Protein AF-A0A835T4M0-F1 (afdb_monomer)

InterPro domains:
  IPR011893 Selenoprotein, Rdx-type [PF10262] (1-57)
  IPR011893 Selenoprotein, Rdx-type [TIGR02174] (2-58)
  IPR036249 Thioredoxin-like superfamily [SSF52833] (1-61)

Radius of gyration: 13.77 Å; Cα contacts (8 Å, |Δi|>4): 51; chains: 1; bounding box: 29×42×32 Å

Sequence (73 aa):
MADAIEEAFPGVVVEGNPEGDGRPGSFEITTEDGVHIYSKLQAKAHPAEEDVVNRIANRAKLGPAAPAEDMCG

Secondary structure (DSSP, 8-state):
-HHHHHHH-TT---PPPPTT-S-TT--EEE-TTS-EEEEHHHHSSPPPHHHHHHHHHHHHHH-SPPP------

Mean predicted aligned error: 8.03 Å

Solvent-accessible surface area (backbone atoms only — not comparable to full-atom values): 4931 Å² total; per-residue (Å²): 95,61,65,60,43,32,69,77,33,84,88,52,81,79,81,76,70,59,96,83,64,72,61,91,90,56,50,72,42,62,49,96,89,69,49,76,77,42,46,26,76,80,69,74,48,82,83,56,60,68,60,52,45,51,48,51,54,54,45,63,75,67,47,82,75,75,76,92,75,85,90,79,131

Organism: Chlamydomonas incerta (NCBI:txid51695)

Foldseek 3Di:
DQVLLCVLPVPDHDDDDPPPPDDVPWDWDADPVGDTLDICVVVVDDDDSVSSNVSVVVDVVVPPDPPPPDDDD

Structure (mmCIF, N/CA/C/O backbone):
data_AF-A0A835T4M0-F1
#
_entry.id   AF-A0A835T4M0-F1
#
loop_
_atom_site.group_PDB
_atom_site.id
_atom_site.type_symbol
_atom_site.label_atom_id
_atom_site.label_alt_id
_atom_site.label_comp_id
_atom_site.label_asym_id
_atom_site.label_entity_id
_atom_site.label_seq_id
_atom_site.pdbx_PDB_ins_code
_atom_site.Cartn_x
_atom_site.Cartn_y
_atom_site.Cartn_z
_atom_site.occupancy
_atom_site.B_iso_or_equiv
_atom_site.auth_seq_id
_atom_site.auth_comp_id
_atom_site.auth_asym_id
_atom_site.auth_atom_id
_atom_site.pdbx_PDB_model_num
ATOM 1 N N . MET A 1 1 ? 1.079 -7.815 -3.739 1.00 87.50 1 MET A N 1
ATOM 2 C CA . MET A 1 1 ? 1.122 -6.562 -2.947 1.00 87.50 1 MET A CA 1
ATOM 3 C C . MET A 1 1 ? -0.267 -5.974 -2.790 1.00 87.50 1 MET A C 1
ATOM 5 O O . MET A 1 1 ? -0.712 -5.917 -1.659 1.00 87.50 1 MET A O 1
ATOM 9 N N . ALA A 1 2 ? -0.950 -5.569 -3.872 1.00 89.12 2 ALA A N 1
ATOM 10 C CA . ALA A 1 2 ? -2.342 -5.107 -3.794 1.00 89.12 2 ALA A CA 1
ATOM 11 C C . ALA A 1 2 ? -3.241 -6.159 -3.120 1.00 89.12 2 ALA A C 1
ATOM 13 O O . ALA A 1 2 ? -3.790 -5.883 -2.061 1.00 89.12 2 ALA A O 1
ATOM 14 N N . ASP A 1 3 ? -3.217 -7.398 -3.622 1.00 91.38 3 ASP A N 1
ATOM 15 C CA . ASP A 1 3 ? -3.977 -8.521 -3.051 1.00 91.38 3 ASP A CA 1
ATOM 16 C C . ASP A 1 3 ? -3.707 -8.736 -1.551 1.00 91.38 3 ASP A C 1
ATOM 18 O O . ASP A 1 3 ? -4.633 -8.875 -0.764 1.00 91.38 3 ASP A O 1
ATOM 22 N N . ALA A 1 4 ? -2.437 -8.695 -1.129 1.00 90.94 4 ALA A N 1
ATOM 23 C CA . ALA A 1 4 ? -2.054 -8.876 0.273 1.00 90.94 4 ALA A CA 1
ATOM 24 C C . ALA A 1 4 ? -2.576 -7.749 1.186 1.00 90.94 4 ALA A C 1
ATOM 26 O O . ALA A 1 4 ? -2.875 -7.980 2.357 1.00 90.94 4 ALA A O 1
ATOM 27 N N . ILE A 1 5 ? -2.680 -6.522 0.663 1.00 89.81 5 ILE A N 1
ATOM 28 C CA . ILE A 1 5 ? -3.259 -5.387 1.388 1.00 89.81 5 ILE A CA 1
ATOM 29 C C . ILE A 1 5 ? -4.777 -5.563 1.501 1.00 89.81 5 ILE A C 1
ATOM 31 O O . ILE A 1 5 ? -5.314 -5.396 2.593 1.00 89.81 5 ILE A O 1
ATOM 35 N N . GLU A 1 6 ? -5.460 -5.930 0.417 1.00 91.38 6 GLU A N 1
ATOM 36 C CA . GLU A 1 6 ? -6.918 -6.134 0.412 1.00 91.38 6 GLU A CA 1
ATOM 37 C C . GLU A 1 6 ? -7.338 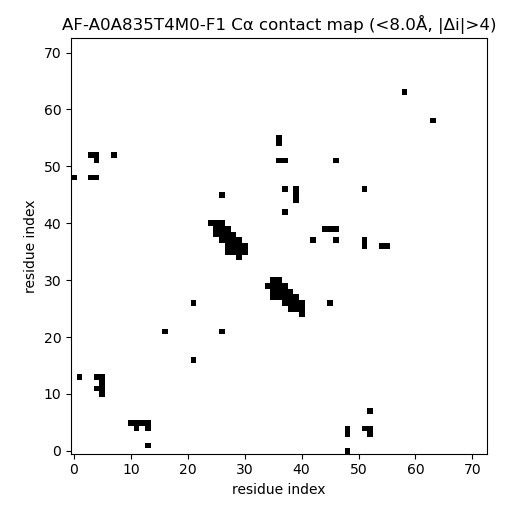-7.335 1.275 1.00 91.38 6 GLU A C 1
ATOM 39 O O . GLU A 1 6 ? -8.339 -7.270 1.989 1.00 91.38 6 GLU A O 1
ATOM 44 N N . GLU A 1 7 ? -6.539 -8.405 1.298 1.00 92.06 7 GLU A N 1
ATOM 45 C CA . GLU A 1 7 ? -6.749 -9.561 2.178 1.00 92.06 7 GLU A CA 1
ATOM 46 C C . GLU A 1 7 ? -6.591 -9.184 3.660 1.00 92.06 7 GLU A C 1
ATOM 48 O O . GLU A 1 7 ? -7.406 -9.578 4.498 1.00 92.06 7 GLU A O 1
ATOM 53 N N . ALA A 1 8 ? -5.571 -8.386 3.995 1.00 90.81 8 ALA A N 1
ATOM 54 C CA . ALA A 1 8 ? -5.339 -7.926 5.364 1.00 90.81 8 ALA A CA 1
ATOM 55 C C . ALA A 1 8 ? -6.362 -6.872 5.826 1.00 90.81 8 ALA A C 1
ATOM 57 O O . ALA A 1 8 ? -6.654 -6.775 7.023 1.00 90.81 8 ALA A O 1
ATOM 58 N N . PHE A 1 9 ? -6.913 -6.086 4.897 1.00 89.38 9 PHE A N 1
ATOM 59 C CA . PHE A 1 9 ? -7.868 -5.015 5.171 1.00 89.38 9 PHE A CA 1
ATOM 60 C C . PHE A 1 9 ? -9.059 -5.083 4.198 1.00 89.38 9 PHE A C 1
ATOM 62 O O . PHE A 1 9 ? -9.096 -4.323 3.233 1.00 89.38 9 PHE A O 1
ATOM 69 N N . PRO A 1 10 ? -10.101 -5.888 4.490 1.00 86.56 10 PRO A N 1
ATOM 70 C CA . PRO A 1 10 ? -11.238 -6.104 3.579 1.00 86.56 10 PRO A CA 1
ATOM 71 C C . PRO A 1 10 ? -12.071 -4.860 3.215 1.00 86.56 10 PRO A C 1
ATOM 73 O O . PRO A 1 10 ? -12.991 -4.950 2.408 1.00 86.56 10 PRO A O 1
ATOM 76 N N . GLY A 1 11 ? -11.813 -3.716 3.856 1.00 85.06 11 GLY A N 1
ATOM 77 C CA . GLY A 1 11 ? -12.442 -2.426 3.554 1.00 85.06 11 GLY A CA 1
ATOM 78 C C . GLY A 1 11 ? -11.547 -1.454 2.781 1.00 85.06 11 GLY A C 1
ATOM 79 O O . GLY A 1 11 ? -11.948 -0.312 2.578 1.00 85.06 11 GLY A O 1
ATOM 80 N N . VAL A 1 12 ? -10.335 -1.865 2.404 1.00 86.25 12 VAL A N 1
ATOM 81 C CA . VAL A 1 12 ? -9.393 -1.071 1.609 1.00 86.25 12 VAL A CA 1
ATOM 82 C C . VAL A 1 12 ? -9.444 -1.562 0.169 1.00 86.25 12 VAL A C 1
ATOM 84 O O . VAL A 1 12 ? -9.416 -2.762 -0.074 1.00 86.25 12 VAL A O 1
ATOM 87 N N . VAL A 1 13 ? -9.493 -0.621 -0.770 1.00 88.56 13 VAL A N 1
ATOM 88 C CA . VAL A 1 13 ? -9.328 -0.876 -2.205 1.00 88.56 13 VAL A CA 1
ATOM 89 C C . VAL A 1 13 ? -7.969 -0.327 -2.611 1.00 88.56 13 VAL A C 1
ATOM 91 O O . VAL A 1 13 ? -7.631 0.802 -2.246 1.00 88.56 13 VAL A O 1
ATOM 94 N N . VAL A 1 14 ? -7.174 -1.115 -3.333 1.00 89.38 14 VAL A N 1
ATOM 95 C CA . VAL A 1 14 ? -5.865 -0.670 -3.820 1.00 89.38 14 VAL A CA 1
ATOM 96 C C . VAL A 1 14 ? -5.970 -0.290 -5.290 1.00 89.38 14 VAL A C 1
ATOM 98 O O . VAL A 1 14 ? -6.088 -1.142 -6.167 1.00 89.38 14 VAL A O 1
ATOM 101 N N . GLU A 1 15 ? -5.870 1.005 -5.570 1.00 89.00 15 GLU A N 1
ATOM 102 C CA . GLU A 1 15 ? -5.862 1.519 -6.937 1.00 89.00 15 GLU A CA 1
ATOM 103 C C . GLU A 1 15 ? -4.426 1.673 -7.453 1.00 89.00 15 GLU A C 1
ATOM 105 O O . GLU A 1 15 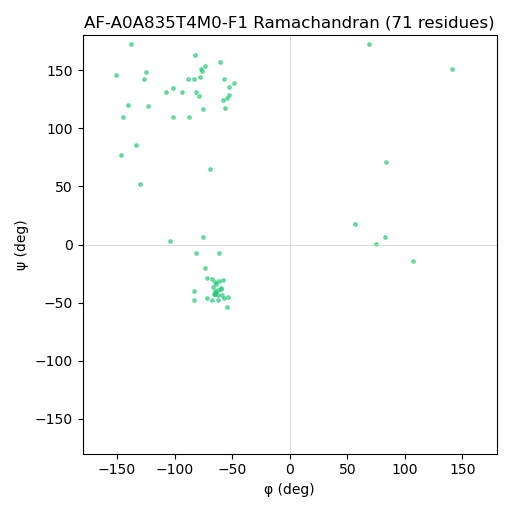? -3.549 2.224 -6.785 1.00 89.00 15 GLU A O 1
ATOM 110 N N . GLY A 1 16 ? -4.173 1.161 -8.658 1.00 85.06 16 GLY A N 1
ATOM 111 C CA . GLY A 1 16 ? -2.931 1.420 -9.377 1.00 85.06 16 GLY A CA 1
ATOM 112 C C . GLY A 1 16 ? -2.998 2.755 -10.115 1.00 85.06 16 GLY A C 1
ATOM 113 O O . GLY A 1 16 ? -4.031 3.089 -10.693 1.00 85.06 16 GLY A O 1
ATOM 114 N N . ASN A 1 17 ? -1.884 3.491 -10.144 1.00 82.56 17 ASN A N 1
ATOM 115 C CA . ASN A 1 17 ? -1.779 4.704 -10.954 1.00 82.56 17 ASN A CA 1
ATOM 116 C C . ASN A 1 17 ? -2.064 4.401 -12.441 1.00 82.56 17 ASN A C 1
ATOM 118 O O . ASN A 1 17 ? -1.619 3.359 -12.941 1.00 82.56 17 ASN A O 1
ATOM 122 N N . PRO A 1 18 ? -2.740 5.307 -13.172 1.00 77.88 18 PRO A N 1
ATOM 123 C CA . PRO A 1 18 ? -2.914 5.175 -14.615 1.00 77.88 18 PRO A CA 1
ATOM 124 C C . PRO A 1 18 ? -1.559 5.169 -15.342 1.00 77.88 18 PRO A C 1
ATOM 126 O O . PRO A 1 18 ? -0.549 5.665 -14.835 1.00 77.88 18 PRO A O 1
ATOM 129 N N . GLU A 1 19 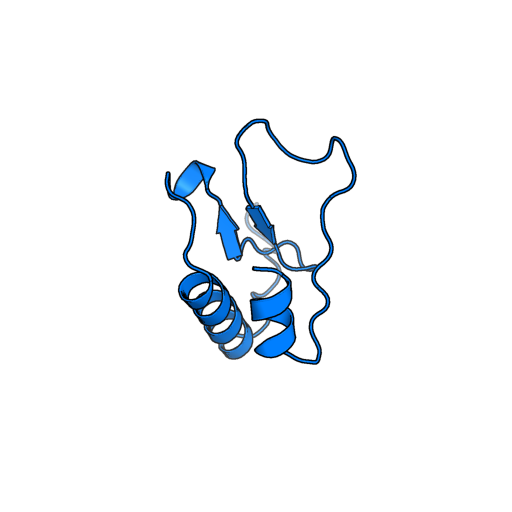? -1.518 4.598 -16.550 1.00 70.31 19 GLU A N 1
ATOM 130 C CA . GLU A 1 19 ? -0.283 4.523 -17.339 1.00 70.31 19 GLU A CA 1
ATOM 131 C C . GLU A 1 19 ? 0.321 5.920 -17.561 1.00 70.31 19 GLU A C 1
ATOM 133 O O . GLU A 1 19 ? -0.278 6.781 -18.201 1.00 70.31 19 GLU A O 1
ATOM 138 N N . GLY A 1 20 ? 1.533 6.131 -17.037 1.00 64.06 20 GLY A N 1
ATOM 139 C CA . GLY A 1 20 ? 2.258 7.402 -17.124 1.00 64.06 20 GLY A CA 1
ATOM 140 C C . GLY A 1 20 ? 2.323 8.197 -15.817 1.00 64.06 20 GLY A C 1
ATOM 141 O O . GLY A 1 20 ? 3.179 9.076 -15.711 1.00 64.06 20 GLY A O 1
ATOM 142 N N . ASP A 1 21 ? 1.516 7.852 -14.809 1.00 69.94 21 ASP A N 1
ATOM 143 C CA . ASP A 1 21 ? 1.575 8.482 -13.488 1.00 69.94 21 ASP A CA 1
ATOM 144 C C . ASP A 1 21 ? 2.590 7.783 -12.574 1.00 69.94 21 ASP A C 1
ATOM 146 O O . ASP A 1 21 ? 2.413 6.660 -12.097 1.00 69.94 21 ASP A O 1
ATOM 150 N N . GLY A 1 22 ? 3.694 8.482 -12.312 1.00 72.81 22 GLY A N 1
ATOM 151 C CA . GLY A 1 22 ? 4.787 8.011 -11.467 1.00 72.81 22 GLY A CA 1
ATOM 152 C C . GLY A 1 22 ? 6.150 8.410 -12.025 1.00 72.81 22 GLY A C 1
ATOM 153 O O . GLY A 1 22 ? 6.348 8.566 -13.228 1.00 72.81 22 GLY A O 1
ATOM 154 N N . ARG A 1 23 ? 7.138 8.586 -11.145 1.00 83.25 23 ARG A N 1
ATOM 155 C CA . ARG A 1 23 ? 8.511 8.891 -11.578 1.00 83.25 23 ARG A CA 1
ATOM 156 C C . ARG A 1 23 ? 9.208 7.612 -12.071 1.00 83.25 23 ARG A C 1
ATOM 158 O O . ARG A 1 23 ? 9.012 6.557 -11.462 1.00 83.25 23 ARG A O 1
ATOM 165 N N . PRO A 1 24 ? 10.065 7.661 -13.108 1.00 84.75 24 PRO A N 1
ATOM 166 C CA .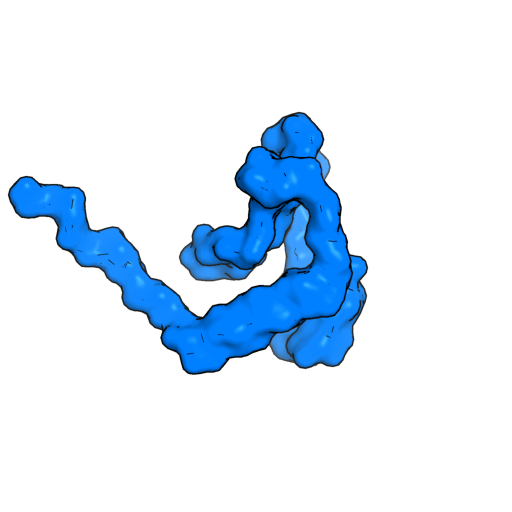 PRO A 1 24 ? 10.812 6.486 -13.553 1.00 84.75 24 PRO A CA 1
ATOM 167 C C . PRO A 1 24 ? 11.583 5.815 -12.408 1.00 84.75 24 PRO A C 1
ATOM 169 O O . PRO A 1 24 ? 12.306 6.473 -11.660 1.00 84.75 24 PRO A O 1
ATOM 172 N N . GLY A 1 25 ? 11.408 4.499 -12.252 1.00 84.88 25 GLY A N 1
ATOM 173 C CA . GLY A 1 25 ? 12.052 3.711 -11.193 1.00 84.88 25 GLY A CA 1
ATOM 174 C C . GLY A 1 25 ? 11.463 3.898 -9.788 1.00 84.88 25 GLY A C 1
ATOM 175 O O . GLY A 1 25 ? 11.944 3.259 -8.846 1.00 84.88 25 GLY A O 1
ATOM 176 N N . SER A 1 26 ? 10.431 4.733 -9.642 1.00 88.69 26 SER A N 1
ATOM 177 C CA . SER A 1 26 ? 9.698 4.891 -8.389 1.00 88.69 26 SER A CA 1
ATOM 178 C C . SER A 1 26 ? 8.728 3.732 -8.157 1.00 88.69 26 SER A C 1
ATOM 180 O O . SER A 1 26 ? 8.256 3.080 -9.085 1.00 88.69 26 SER A O 1
ATOM 182 N N . PHE A 1 27 ? 8.484 3.457 -6.882 1.00 90.31 27 PHE A N 1
ATOM 183 C CA . PHE A 1 27 ? 7.407 2.603 -6.406 1.00 90.31 27 PHE A CA 1
ATOM 184 C C . PHE A 1 27 ? 6.957 3.223 -5.091 1.00 90.31 27 PHE A C 1
ATOM 186 O O . PHE A 1 27 ? 7.731 3.252 -4.126 1.00 90.31 27 PHE A O 1
ATOM 193 N N . GLU A 1 28 ? 5.766 3.802 -5.093 1.00 90.50 28 GLU A N 1
ATOM 194 C CA . GLU A 1 28 ? 5.223 4.545 -3.963 1.00 90.50 28 GLU A CA 1
ATOM 195 C C . GLU A 1 28 ? 3.849 3.987 -3.617 1.00 90.50 28 GLU A C 1
ATOM 19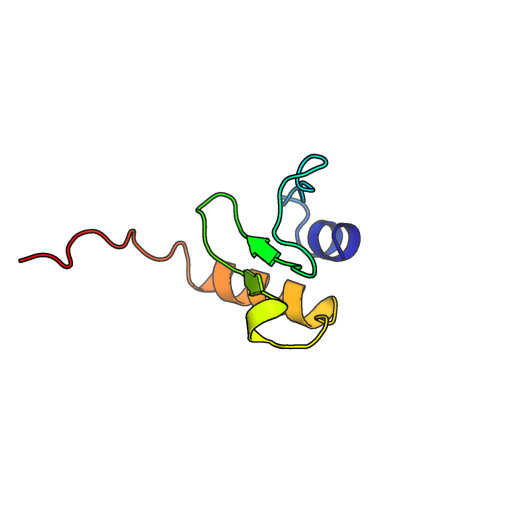7 O O . GLU A 1 28 ? 3.100 3.576 -4.497 1.00 90.50 28 GLU A O 1
ATOM 202 N N . ILE A 1 29 ? 3.559 3.931 -2.321 1.00 91.31 29 ILE A N 1
ATOM 203 C CA . ILE A 1 29 ? 2.252 3.541 -1.800 1.00 91.31 29 ILE A CA 1
ATOM 204 C C . ILE A 1 29 ? 1.793 4.695 -0.930 1.00 91.31 29 ILE A C 1
ATOM 206 O O . ILE A 1 29 ? 2.470 5.049 0.043 1.00 91.31 29 ILE A O 1
ATOM 210 N N . THR A 1 30 ? 0.668 5.281 -1.301 1.00 89.75 30 THR A N 1
ATOM 211 C CA . THR A 1 30 ? 0.035 6.398 -0.609 1.00 89.75 30 THR A CA 1
ATOM 212 C C . THR A 1 30 ? -1.397 6.032 -0.272 1.00 89.75 30 THR A C 1
ATOM 214 O O . THR A 1 30 ? -2.039 5.278 -0.998 1.00 89.75 30 THR A O 1
ATOM 217 N N . THR A 1 31 ? -1.894 6.561 0.833 1.00 87.12 31 THR A N 1
ATOM 218 C CA . THR A 1 31 ? -3.322 6.546 1.151 1.00 87.12 31 THR A CA 1
ATOM 219 C C . THR A 1 31 ? -4.039 7.696 0.442 1.00 87.12 31 THR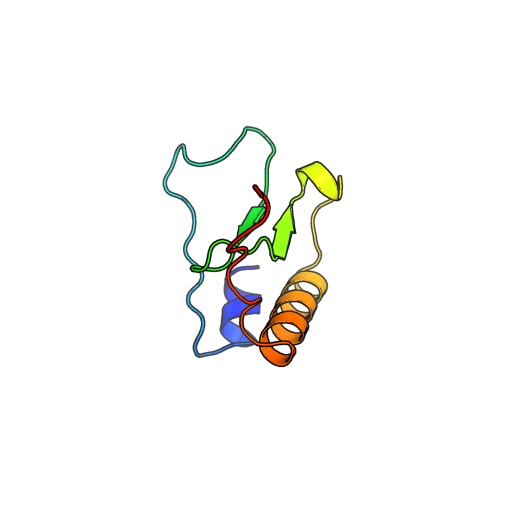 A C 1
ATOM 221 O O . THR A 1 31 ? -3.403 8.650 -0.006 1.00 87.12 31 THR A O 1
ATOM 224 N N . GLU A 1 32 ? -5.367 7.615 0.350 1.00 84.56 32 GLU A N 1
ATOM 225 C CA . GLU A 1 32 ? -6.216 8.635 -0.290 1.00 84.56 32 GLU A CA 1
ATOM 226 C C . GLU A 1 32 ? -6.053 10.033 0.340 1.00 84.56 32 GLU A C 1
ATOM 228 O O . GLU A 1 32 ? -6.110 11.045 -0.351 1.00 84.56 32 GLU A O 1
ATOM 233 N N . ASP A 1 33 ? -5.754 10.100 1.641 1.00 82.19 33 ASP A N 1
ATOM 234 C CA . ASP A 1 33 ? -5.460 11.343 2.371 1.00 82.19 33 ASP A CA 1
ATOM 235 C C . ASP A 1 33 ? -4.055 11.923 2.081 1.00 82.19 33 ASP A C 1
ATOM 237 O O . ASP A 1 33 ? -3.635 12.890 2.718 1.00 82.19 33 ASP A O 1
ATOM 241 N N . GLY A 1 34 ? -3.313 11.345 1.130 1.00 81.31 34 GLY A N 1
ATOM 242 C CA . GLY A 1 34 ? -2.001 11.820 0.687 1.00 81.31 34 GLY A CA 1
ATOM 243 C C . GLY A 1 34 ? -0.828 11.381 1.566 1.00 81.31 34 GLY A C 1
ATOM 244 O O . GLY A 1 34 ? 0.303 11.821 1.347 1.00 81.31 34 GLY A O 1
ATOM 245 N N . VAL A 1 35 ? -1.043 10.511 2.559 1.00 85.00 35 VAL A N 1
ATOM 246 C CA . VAL A 1 35 ? 0.054 10.019 3.403 1.00 85.00 35 VAL A CA 1
ATOM 247 C C . VAL A 1 35 ? 0.856 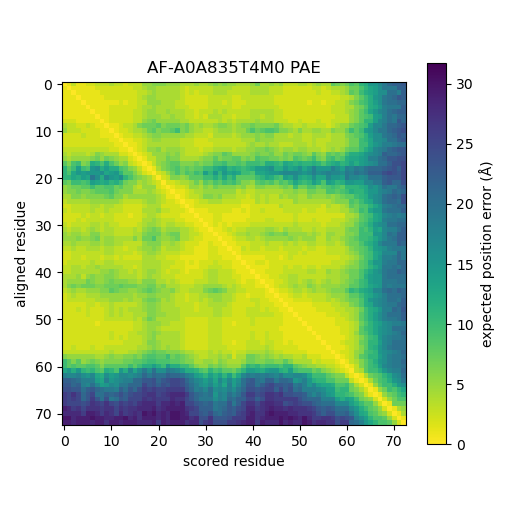8.926 2.697 1.00 85.00 35 VAL A C 1
ATOM 249 O O . VAL A 1 35 ? 0.333 7.903 2.263 1.00 85.00 35 VAL A O 1
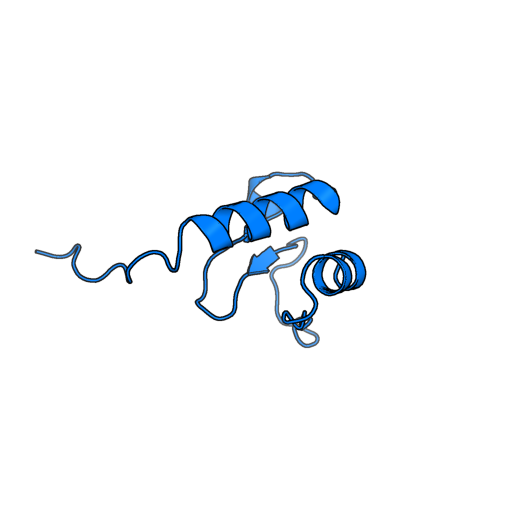ATOM 252 N N . HIS A 1 36 ? 2.175 9.111 2.643 1.00 87.69 36 HIS A N 1
ATOM 253 C CA . HIS A 1 36 ? 3.102 8.107 2.126 1.00 87.69 36 HIS A CA 1
ATOM 254 C C . HIS A 1 36 ? 3.301 6.959 3.124 1.00 87.69 36 HIS A C 1
ATOM 256 O O . HIS A 1 36 ? 3.877 7.132 4.197 1.00 87.69 36 HIS A O 1
ATOM 262 N N . ILE A 1 37 ? 2.895 5.756 2.726 1.00 91.00 37 ILE A N 1
ATOM 263 C CA . ILE A 1 37 ? 3.160 4.500 3.440 1.00 91.00 37 ILE A CA 1
ATOM 264 C C . ILE A 1 37 ? 4.552 3.969 3.082 1.00 91.00 37 ILE A C 1
ATOM 266 O O . ILE A 1 37 ? 5.299 3.464 3.932 1.00 91.00 37 ILE A O 1
ATOM 270 N N . TYR A 1 38 ? 4.922 4.090 1.805 1.00 92.94 38 TYR A N 1
ATOM 271 C CA . TYR A 1 38 ? 6.195 3.604 1.296 1.00 92.94 38 TYR A CA 1
ATOM 272 C C . TYR A 1 38 ? 6.698 4.412 0.094 1.00 92.94 38 TYR A C 1
ATOM 274 O O . TYR A 1 38 ? 5.911 4.824 -0.754 1.00 92.94 38 TYR A O 1
ATOM 282 N N . SER A 1 39 ? 8.022 4.570 -0.012 1.00 91.56 39 SER A N 1
ATOM 283 C CA . SER A 1 39 ? 8.702 5.052 -1.220 1.00 91.56 39 SER A CA 1
ATOM 284 C C . SER A 1 39 ? 10.008 4.286 -1.443 1.00 91.56 39 SER A C 1
ATOM 286 O O . SER A 1 39 ? 10.938 4.346 -0.629 1.00 91.56 39 SER A O 1
ATOM 288 N N . LYS A 1 40 ? 10.112 3.600 -2.587 1.00 92.19 40 LYS A N 1
ATOM 289 C CA . LYS A 1 40 ? 11.337 2.909 -3.028 1.00 92.19 40 LYS A CA 1
ATOM 290 C C . LYS A 1 40 ? 12.497 3.878 -3.232 1.00 92.19 40 LYS A C 1
ATOM 292 O O . LYS A 1 40 ? 13.644 3.507 -3.001 1.00 92.19 40 LYS A O 1
ATOM 297 N N . LEU A 1 41 ? 12.221 5.117 -3.637 1.00 89.19 41 LEU A N 1
ATOM 298 C CA . LEU A 1 41 ? 13.265 6.122 -3.849 1.00 89.19 41 LEU A CA 1
ATOM 299 C C . LEU A 1 41 ? 13.985 6.471 -2.539 1.00 89.19 41 LEU A C 1
ATOM 301 O O . LEU A 1 41 ? 15.193 6.700 -2.543 1.00 89.19 41 LEU A O 1
ATOM 305 N N . GLN A 1 42 ? 13.259 6.458 -1.417 1.00 88.50 42 GLN A N 1
ATOM 306 C CA . GLN A 1 42 ? 13.820 6.707 -0.089 1.00 88.50 42 GLN A CA 1
ATOM 307 C C . GLN A 1 42 ? 14.449 5.446 0.512 1.00 88.50 42 GLN A C 1
ATOM 309 O O . GLN A 1 42 ? 15.580 5.484 0.993 1.00 88.50 42 GLN A O 1
ATOM 314 N N . ALA A 1 43 ? 13.732 4.319 0.457 1.00 89.25 43 ALA A N 1
ATOM 315 C CA . ALA A 1 43 ? 14.171 3.059 1.055 1.00 89.25 43 ALA A CA 1
ATOM 316 C C . ALA A 1 43 ? 15.305 2.370 0.275 1.00 89.25 43 ALA A C 1
ATOM 318 O O . ALA A 1 43 ? 16.006 1.530 0.831 1.00 89.25 43 ALA A O 1
ATOM 319 N N . LYS A 1 44 ? 15.481 2.708 -1.011 1.00 89.94 44 LYS A N 1
ATOM 320 C CA . LYS A 1 44 ? 16.453 2.110 -1.948 1.00 89.94 44 LYS A CA 1
ATOM 321 C C . LYS A 1 44 ? 16.323 0.590 -2.122 1.00 89.94 44 LYS A C 1
ATOM 323 O O . LYS A 1 44 ? 17.238 -0.054 -2.625 1.00 89.94 44 LYS A O 1
ATOM 328 N N . ALA A 1 45 ? 15.184 0.024 -1.743 1.00 89.25 45 ALA A N 1
ATOM 329 C CA . ALA A 1 45 ? 14.868 -1.396 -1.842 1.00 89.25 45 ALA A CA 1
ATOM 330 C C . ALA A 1 45 ? 13.427 -1.565 -2.336 1.00 89.25 45 ALA A C 1
ATOM 332 O O . ALA A 1 45 ? 12.706 -0.583 -2.469 1.00 89.25 45 ALA A O 1
ATOM 333 N N . HIS A 1 46 ? 13.012 -2.792 -2.638 1.00 89.44 46 HIS A N 1
ATOM 334 C CA . HIS A 1 46 ? 11.588 -3.114 -2.737 1.00 89.44 46 HIS A CA 1
ATOM 335 C C . HIS A 1 46 ? 11.081 -3.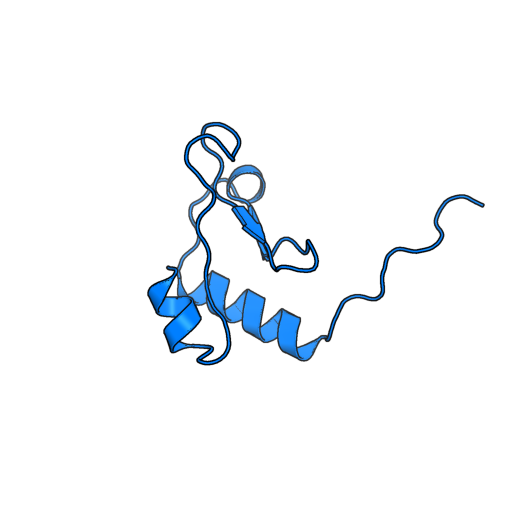531 -1.354 1.00 89.44 46 HIS A C 1
ATOM 337 O O . HIS A 1 46 ? 11.830 -4.186 -0.626 1.00 89.44 46 HIS A O 1
ATOM 343 N N . PRO A 1 47 ? 9.853 -3.155 -0.967 1.00 91.25 47 PRO A N 1
ATOM 344 C CA . PRO A 1 47 ? 9.302 -3.589 0.304 1.00 91.25 47 PRO A CA 1
ATOM 345 C C . PRO A 1 47 ? 8.852 -5.049 0.220 1.00 91.25 47 PRO A C 1
ATOM 347 O O . PRO A 1 47 ? 8.395 -5.495 -0.836 1.00 91.25 47 PRO A O 1
ATOM 350 N N . ALA A 1 48 ? 8.921 -5.765 1.342 1.00 93.06 48 ALA A N 1
ATOM 351 C CA . ALA A 1 48 ? 8.157 -6.994 1.501 1.00 93.06 48 ALA A CA 1
ATOM 352 C C . ALA A 1 48 ? 6.671 -6.659 1.712 1.00 93.06 48 ALA A C 1
ATOM 354 O O . ALA A 1 48 ? 6.329 -5.585 2.210 1.00 93.06 48 ALA A O 1
ATOM 355 N N . GLU A 1 49 ? 5.782 -7.577 1.341 1.00 92.44 49 GLU A N 1
ATOM 356 C CA . GLU A 1 49 ? 4.332 -7.369 1.470 1.00 92.44 49 GLU A CA 1
ATOM 357 C C . GLU A 1 49 ? 3.917 -7.180 2.933 1.00 92.44 49 GLU A C 1
ATOM 359 O O . GLU A 1 49 ? 3.201 -6.235 3.264 1.00 92.44 49 GLU A O 1
ATOM 364 N N . GLU A 1 50 ? 4.467 -8.006 3.824 1.00 92.00 50 GLU A N 1
ATOM 365 C CA . GLU A 1 50 ? 4.226 -7.936 5.266 1.00 92.00 50 GLU A CA 1
ATOM 366 C C . GLU A 1 50 ? 4.650 -6.584 5.868 1.00 92.00 50 GLU A C 1
ATOM 368 O O . GLU A 1 50 ? 3.948 -6.027 6.714 1.00 92.00 50 GLU A O 1
ATOM 373 N N . ASP A 1 51 ? 5.752 -5.993 5.389 1.00 92.00 51 ASP A N 1
ATOM 374 C CA . ASP A 1 51 ? 6.214 -4.682 5.857 1.00 92.00 51 ASP A CA 1
ATOM 375 C C . ASP A 1 51 ? 5.214 -3.572 5.520 1.00 92.00 51 ASP A C 1
ATOM 377 O O . ASP A 1 51 ? 4.981 -2.669 6.329 1.00 92.00 51 ASP A O 1
ATOM 381 N N . VAL A 1 52 ? 4.624 -3.616 4.321 1.00 91.81 52 VAL A N 1
ATOM 382 C CA . VAL A 1 52 ? 3.626 -2.631 3.884 1.00 91.81 52 VAL A CA 1
ATOM 383 C C . VAL A 1 52 ? 2.351 -2.778 4.702 1.00 91.81 52 VAL A C 1
ATOM 385 O O . VAL A 1 52 ? 1.865 -1.785 5.246 1.00 91.81 52 VAL A O 1
ATOM 388 N N . VAL A 1 53 ? 1.853 -4.006 4.860 1.00 91.81 53 VAL A N 1
ATOM 389 C CA . VAL A 1 53 ? 0.660 -4.301 5.668 1.00 91.81 53 VAL A CA 1
ATOM 390 C C . VAL A 1 53 ? 0.846 -3.821 7.109 1.00 91.81 53 VAL A C 1
ATOM 392 O O . VAL A 1 53 ? -0.010 -3.116 7.646 1.00 91.81 53 VAL A O 1
ATOM 395 N N . ASN A 1 54 ? 2.001 -4.098 7.717 1.00 91.19 54 ASN A N 1
ATOM 396 C CA . ASN A 1 54 ? 2.313 -3.647 9.074 1.00 91.19 54 ASN A CA 1
ATOM 397 C C . ASN A 1 54 ? 2.357 -2.117 9.193 1.00 91.19 54 ASN A C 1
ATOM 399 O O . ASN A 1 54 ? 1.877 -1.557 10.183 1.00 91.19 54 ASN A O 1
ATOM 403 N N . ARG A 1 55 ? 2.895 -1.409 8.192 1.00 89.88 55 ARG A N 1
ATOM 404 C CA . ARG A 1 55 ? 2.895 0.066 8.168 1.00 89.88 55 ARG A CA 1
ATOM 405 C C . ARG A 1 55 ? 1.483 0.637 8.080 1.00 89.88 55 ARG A C 1
ATOM 407 O O . ARG A 1 55 ? 1.178 1.573 8.818 1.00 89.88 55 ARG A O 1
ATOM 414 N N . ILE A 1 56 ? 0.624 0.054 7.244 1.00 89.06 56 ILE A N 1
ATOM 415 C CA . ILE A 1 56 ? -0.789 0.445 7.129 1.00 89.06 56 ILE A CA 1
ATOM 416 C C . ILE A 1 56 ? -1.512 0.200 8.460 1.00 89.06 56 ILE A C 1
ATOM 418 O O . ILE A 1 56 ? -2.146 1.113 8.987 1.00 89.06 56 ILE A O 1
ATOM 422 N N . ALA A 1 57 ? -1.345 -0.981 9.066 1.00 88.06 57 ALA A N 1
ATOM 423 C CA . ALA A 1 57 ? -1.948 -1.313 10.358 1.00 88.06 57 ALA A CA 1
ATOM 424 C C . ALA A 1 57 ? -1.508 -0.349 11.471 1.00 88.06 57 ALA A C 1
ATOM 426 O O . ALA A 1 57 ? -2.325 0.103 12.275 1.00 88.06 57 ALA A O 1
ATOM 427 N N . ASN A 1 58 ? -0.217 -0.015 11.523 1.00 87.44 58 ASN A N 1
ATOM 428 C CA . ASN A 1 58 ? 0.313 0.929 12.505 1.00 87.44 58 ASN A CA 1
ATOM 429 C C . ASN A 1 58 ? -0.246 2.339 12.293 1.00 87.44 58 ASN A C 1
ATOM 431 O O . ASN A 1 58 ? -0.614 2.997 13.263 1.00 87.44 58 ASN A O 1
ATOM 435 N N . ARG A 1 59 ? -0.381 2.787 11.041 1.00 81.25 59 ARG A N 1
ATOM 436 C CA . ARG A 1 59 ? -0.994 4.080 10.714 1.00 81.25 59 ARG A CA 1
ATOM 437 C C . ARG A 1 59 ? -2.479 4.125 11.076 1.00 81.25 59 ARG A C 1
ATOM 439 O O . ARG A 1 59 ? -2.914 5.116 11.653 1.00 81.25 59 ARG A O 1
ATOM 446 N N . ALA A 1 60 ? -3.237 3.066 10.799 1.00 78.12 60 ALA A N 1
ATOM 447 C CA . ALA A 1 60 ? -4.655 2.986 11.154 1.00 78.12 60 ALA A CA 1
ATOM 448 C C . ALA A 1 60 ? -4.879 3.121 12.672 1.00 78.12 60 ALA A C 1
ATOM 450 O O . ALA A 1 60 ? -5.803 3.807 13.103 1.00 78.12 60 ALA A O 1
ATOM 451 N N . LYS A 1 61 ? -3.989 2.543 13.493 1.00 75.81 61 LYS A N 1
ATOM 452 C CA . LYS A 1 61 ? -4.017 2.688 14.963 1.00 75.81 61 LYS A CA 1
ATOM 453 C C . LYS A 1 61 ? -3.702 4.105 15.444 1.00 75.81 61 LYS A C 1
ATOM 455 O O . LYS A 1 61 ? -4.171 4.497 16.506 1.00 75.81 61 LYS A O 1
ATOM 460 N N . LEU A 1 62 ? -2.892 4.848 14.692 1.00 61.41 62 LEU A N 1
ATOM 461 C CA . LEU A 1 62 ? -2.501 6.219 15.025 1.00 61.41 62 LEU A CA 1
ATOM 462 C C . LEU A 1 62 ? -3.570 7.255 14.629 1.00 61.41 62 LEU A C 1
ATOM 464 O O . LEU A 1 62 ? -3.445 8.415 15.010 1.00 61.41 62 LEU A O 1
ATOM 468 N N . GLY A 1 63 ? -4.630 6.843 13.918 1.00 59.84 63 GLY A N 1
ATOM 469 C CA . GLY A 1 63 ? -5.644 7.748 13.371 1.00 59.84 63 GLY A CA 1
ATOM 470 C C . GLY A 1 63 ? -5.096 8.619 12.230 1.00 59.84 63 GLY A C 1
ATOM 471 O O . GLY A 1 63 ? -3.901 8.553 11.926 1.00 59.84 63 GLY A O 1
ATOM 472 N N . PRO A 1 64 ? -5.948 9.398 11.533 1.00 55.97 64 PRO A N 1
ATOM 473 C CA . PRO A 1 64 ? -5.486 10.406 10.581 1.00 55.97 64 PRO A CA 1
ATOM 474 C C . PRO A 1 64 ? -4.507 11.351 11.281 1.00 55.97 64 PRO A C 1
ATOM 476 O O . PRO A 1 64 ? -4.818 11.904 12.336 1.00 55.97 64 PRO A O 1
ATOM 479 N N . ALA A 1 65 ? -3.312 11.513 10.705 1.00 52.69 65 ALA A N 1
ATOM 480 C CA . ALA A 1 65 ? -2.429 12.593 11.119 1.00 52.69 65 ALA A CA 1
ATOM 481 C C . ALA A 1 65 ? -3.211 13.893 10.900 1.00 52.69 65 ALA A C 1
ATOM 483 O O . ALA A 1 65 ? -3.735 14.100 9.805 1.00 52.69 65 ALA A O 1
ATOM 484 N N . ALA A 1 66 ? -3.358 14.710 11.948 1.00 46.66 66 ALA A N 1
ATOM 485 C CA . ALA A 1 66 ? -4.013 16.006 11.831 1.00 46.66 66 ALA A CA 1
ATOM 486 C C . ALA A 1 66 ? -3.430 16.752 10.616 1.00 46.66 66 ALA A C 1
ATOM 488 O O . ALA A 1 66 ? -2.214 16.656 10.396 1.00 46.66 66 ALA A O 1
ATOM 489 N N . PRO A 1 67 ? -4.263 17.438 9.810 1.00 44.50 67 PRO A N 1
ATOM 490 C CA . PRO A 1 67 ? -3.760 18.187 8.673 1.00 44.50 67 PRO A CA 1
ATOM 491 C C . PRO A 1 67 ? -2.664 19.123 9.175 1.00 44.50 67 PRO A C 1
ATOM 493 O O . PRO A 1 67 ? -2.795 19.733 10.237 1.00 44.50 67 PRO A O 1
ATOM 496 N N . ALA A 1 68 ? -1.556 19.177 8.438 1.00 50.72 68 ALA A N 1
ATOM 497 C CA . ALA A 1 68 ? -0.482 20.127 8.674 1.00 50.72 68 ALA A CA 1
ATOM 498 C C . ALA A 1 68 ? -0.978 21.540 8.318 1.00 50.72 68 ALA A C 1
ATOM 500 O O . ALA A 1 68 ? -0.532 22.141 7.346 1.00 50.72 68 ALA A O 1
ATOM 501 N N . GLU A 1 69 ? -1.961 22.044 9.058 1.00 48.19 69 GLU A N 1
ATOM 502 C CA . GLU A 1 69 ? -2.307 23.453 9.068 1.00 48.19 69 GLU A CA 1
ATOM 503 C C . GLU A 1 69 ? -1.327 24.170 10.006 1.00 48.19 69 GLU A C 1
ATOM 505 O O . GLU A 1 69 ? -1.099 23.750 11.140 1.00 48.19 69 GLU A O 1
ATOM 510 N N . ASP A 1 70 ? -0.769 25.266 9.492 1.00 47.97 70 ASP A N 1
ATOM 511 C CA . ASP A 1 70 ? -0.091 26.337 10.229 1.00 47.97 70 ASP A CA 1
ATOM 512 C C . ASP A 1 70 ? 1.396 26.152 10.615 1.00 47.97 70 ASP A C 1
ATOM 514 O O . ASP A 1 70 ? 1.779 26.043 11.778 1.00 47.97 70 ASP A O 1
ATOM 518 N N . MET A 1 71 ? 2.285 26.207 9.615 1.00 50.12 71 MET A N 1
ATOM 519 C CA . MET A 1 71 ? 3.720 26.497 9.807 1.00 50.12 71 MET A CA 1
ATOM 520 C C . MET A 1 71 ? 4.191 27.603 8.843 1.00 50.12 71 MET A C 1
ATOM 522 O O . MET A 1 71 ? 5.157 27.428 8.105 1.00 50.12 71 MET A O 1
ATOM 526 N N . CYS A 1 72 ? 3.495 28.742 8.823 1.00 58.44 72 CYS A N 1
ATOM 527 C CA . CYS A 1 72 ? 4.026 30.029 8.352 1.00 58.44 72 CYS A CA 1
ATOM 528 C C . CYS A 1 72 ? 3.385 31.151 9.185 1.00 58.44 72 CYS A C 1
ATOM 530 O O . CYS A 1 72 ? 2.449 31.810 8.738 1.00 58.44 72 CYS A O 1
ATOM 532 N N . GLY A 1 73 ? 3.878 31.305 10.418 1.00 56.91 73 GLY A N 1
ATOM 533 C CA . GLY A 1 73 ? 3.754 32.549 11.184 1.00 56.91 73 GLY A CA 1
ATOM 534 C C . GLY A 1 73 ? 4.810 33.569 10.779 1.00 56.91 73 GLY A C 1
ATOM 535 O O . GLY A 1 73 ? 5.832 33.154 10.183 1.00 56.91 73 GLY A O 1
#

pLDDT: mean 81.27, std 13.97, range [44.5, 93.06]

Nearest PDB structures (foldseek):
  2oka-assembly1_D  TM=7.044E-01  e=2.892E-01  Pseudomonas aeruginosa
  2fa8-assembly1_A  TM=7.125E-01  e=3.770E-01  Agrobacterium fabrum str. C58
  4fxw-assembly1_B  TM=2.507E-01  e=1.329E+00  Homo sapiens